Protein AF-A0A842HDC7-F1 (afdb_monomer_lite)

InterPro domains:
  IPR010985 Ribbon-helix-helix [SSF47598] (13-51)

Sequence (64 aa):
MKVKTISTVNVSVSLPPHLREIARQAAFDDNRSVSSLVACALKKHLRSEGYLDAETDCVPVPRH

Structure (mmCIF, N/CA/C/O backbone):
data_AF-A0A842HDC7-F1
#
_entry.id   AF-A0A842HDC7-F1
#
loop_
_atom_site.group_PDB
_atom_site.id
_atom_site.type_symbol
_atom_site.label_atom_id
_atom_site.label_alt_id
_atom_site.label_comp_id
_atom_site.label_asym_id
_atom_site.label_entity_id
_atom_site.label_seq_id
_atom_site.pdbx_PDB_ins_code
_atom_site.Cartn_x
_atom_site.Cartn_y
_atom_site.Cartn_z
_atom_site.occupancy
_atom_site.B_iso_or_equiv
_atom_site.auth_seq_id
_atom_site.auth_comp_id
_atom_site.auth_asym_id
_atom_site.auth_atom_id
_ato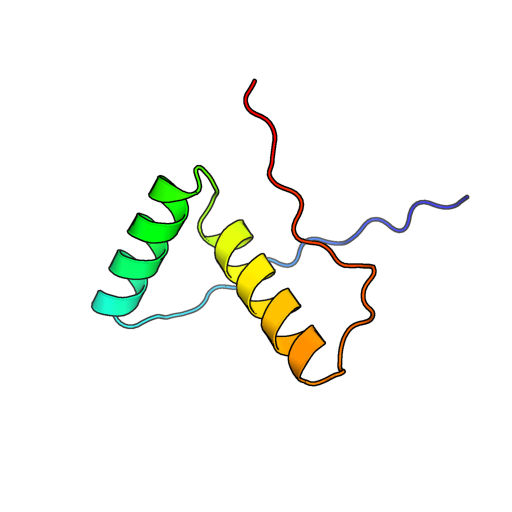m_site.pdbx_PDB_model_num
ATOM 1 N N . MET A 1 1 ? -8.366 30.235 11.298 1.00 43.66 1 MET A N 1
ATOM 2 C CA . MET A 1 1 ? -8.509 28.761 11.345 1.00 43.66 1 MET A CA 1
ATOM 3 C C . MET A 1 1 ? -7.117 28.182 11.566 1.00 43.66 1 MET A C 1
ATOM 5 O O . MET A 1 1 ? -6.217 28.523 10.812 1.00 43.66 1 MET A O 1
ATOM 9 N N . LYS A 1 2 ? -6.885 27.456 12.666 1.00 40.53 2 LYS A N 1
ATOM 10 C CA . LYS A 1 2 ? -5.541 27.010 13.079 1.00 40.53 2 LYS A CA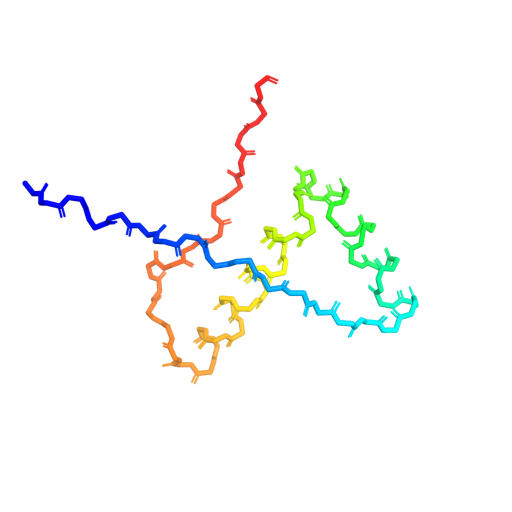 1
ATOM 11 C C . LYS A 1 2 ? -5.199 25.743 12.288 1.00 40.53 2 LYS A C 1
ATOM 13 O O . LYS A 1 2 ? -5.799 24.701 12.533 1.00 40.53 2 LYS A O 1
ATOM 18 N N . VAL A 1 3 ? -4.313 25.855 11.301 1.00 52.38 3 VAL A N 1
ATOM 19 C CA . VAL A 1 3 ? -3.868 24.723 10.476 1.00 52.38 3 VAL A CA 1
ATOM 20 C C . VAL A 1 3 ? -3.172 23.728 11.408 1.00 52.38 3 VAL A C 1
ATOM 22 O O . VAL A 1 3 ? -2.125 24.040 11.972 1.00 52.38 3 VAL A O 1
ATOM 25 N N . LYS A 1 4 ? -3.787 22.566 11.658 1.00 53.25 4 LYS A N 1
ATOM 26 C CA . LYS A 1 4 ? -3.130 21.478 12.392 1.00 53.25 4 LYS A CA 1
ATOM 27 C C . LYS A 1 4 ? -2.013 20.954 11.496 1.00 53.25 4 LYS A C 1
ATOM 29 O O . LYS A 1 4 ? -2.290 20.342 10.470 1.00 53.25 4 LYS A O 1
ATOM 34 N N . THR A 1 5 ? -0.766 21.222 11.863 1.00 53.22 5 THR A N 1
ATOM 35 C CA . THR A 1 5 ? 0.401 20.649 11.192 1.00 53.22 5 THR A CA 1
ATOM 36 C C . THR A 1 5 ? 0.313 19.131 11.309 1.00 53.22 5 THR A C 1
ATOM 38 O O . THR A 1 5 ? 0.382 18.585 12.409 1.00 53.22 5 THR A O 1
ATOM 41 N N . ILE A 1 6 ? 0.088 18.446 10.189 1.00 63.38 6 ILE A N 1
ATOM 42 C CA . ILE A 1 6 ? 0.053 16.986 10.153 1.00 63.38 6 ILE A CA 1
ATOM 43 C C . ILE A 1 6 ? 1.505 16.524 10.266 1.00 63.38 6 ILE A C 1
ATOM 45 O O . ILE A 1 6 ? 2.261 16.584 9.297 1.00 63.38 6 ILE A O 1
ATOM 49 N N . SER A 1 7 ? 1.920 16.124 11.467 1.00 61.62 7 SER A N 1
ATOM 50 C CA . SER A 1 7 ? 3.243 15.539 11.681 1.00 61.62 7 SER A CA 1
ATOM 51 C C . SER A 1 7 ? 3.373 14.291 10.814 1.00 61.62 7 SER A C 1
ATOM 53 O O . SER A 1 7 ? 2.682 13.296 11.025 1.00 61.62 7 SER A O 1
ATOM 55 N N . THR A 1 8 ? 4.237 14.359 9.803 1.00 68.56 8 THR A N 1
ATOM 56 C CA . THR A 1 8 ? 4.521 13.219 8.932 1.00 68.56 8 THR A CA 1
ATOM 57 C C . THR A 1 8 ? 5.381 12.233 9.714 1.00 68.56 8 THR A C 1
ATOM 59 O O . THR A 1 8 ? 6.518 12.540 10.064 1.00 68.56 8 THR A O 1
ATOM 62 N N . VAL A 1 9 ? 4.826 11.062 10.026 1.00 79.38 9 VAL A N 1
ATOM 63 C CA . VAL A 1 9 ? 5.551 9.979 10.700 1.00 79.38 9 VAL A CA 1
ATOM 64 C C . VAL A 1 9 ? 6.215 9.113 9.636 1.00 79.38 9 VAL A C 1
ATOM 66 O O . VAL A 1 9 ? 5.550 8.657 8.707 1.00 79.38 9 VAL A O 1
ATOM 69 N N . ASN A 1 10 ? 7.524 8.887 9.757 1.00 80.44 10 ASN A N 1
ATOM 70 C CA . ASN A 1 10 ? 8.243 7.990 8.859 1.00 80.44 10 ASN A CA 1
ATOM 71 C C . ASN A 1 10 ? 8.216 6.565 9.426 1.00 80.44 10 ASN A C 1
ATOM 73 O O . ASN A 1 10 ? 8.645 6.342 10.557 1.00 80.44 10 ASN A O 1
ATOM 77 N N . VAL A 1 11 ? 7.711 5.607 8.649 1.00 81.88 11 VAL A N 1
ATOM 78 C CA . VAL A 1 11 ? 7.566 4.204 9.062 1.00 81.88 11 VAL A CA 1
ATOM 79 C C . VAL A 1 11 ? 8.357 3.330 8.100 1.00 81.88 11 VAL A C 1
ATOM 81 O O . VAL A 1 11 ? 8.157 3.388 6.889 1.00 81.88 11 VAL A O 1
ATOM 84 N N . SER A 1 12 ? 9.255 2.506 8.640 1.00 85.56 12 SER A N 1
ATOM 85 C CA . SER A 1 12 ? 9.986 1.508 7.855 1.00 85.56 12 SER A CA 1
ATOM 86 C C . SER A 1 12 ? 9.229 0.186 7.877 1.00 85.56 12 SER A C 1
ATOM 88 O O . SER A 1 12 ? 8.964 -0.356 8.946 1.00 85.56 12 SER A O 1
ATOM 90 N N . VAL A 1 13 ? 8.891 -0.339 6.701 1.00 83.19 13 VAL A N 1
ATOM 91 C CA . VAL A 1 13 ? 8.166 -1.607 6.551 1.00 83.19 13 VAL A CA 1
ATOM 92 C C . VAL A 1 13 ? 9.031 -2.576 5.757 1.00 83.19 13 VAL A C 1
ATOM 94 O O . VAL A 1 13 ? 9.564 -2.225 4.704 1.00 83.19 13 VAL A O 1
ATOM 97 N N . SER A 1 14 ? 9.163 -3.801 6.258 1.00 87.44 14 SER A N 1
ATOM 98 C CA . SER A 1 14 ? 9.838 -4.878 5.535 1.00 87.44 14 SER A CA 1
ATOM 99 C C . SER A 1 14 ? 8.824 -5.633 4.686 1.00 87.44 14 SER A C 1
ATOM 101 O O . SER A 1 14 ?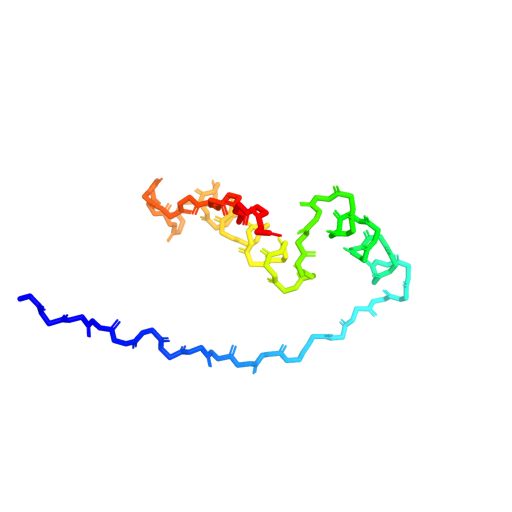 7.825 -6.126 5.202 1.00 87.44 14 SER A O 1
ATOM 103 N N . LEU A 1 15 ? 9.083 -5.715 3.381 1.00 84.50 15 LEU A N 1
ATOM 104 C CA . LEU A 1 15 ? 8.245 -6.425 2.418 1.00 84.50 15 LEU A CA 1
ATOM 105 C C . LEU A 1 15 ? 9.049 -7.549 1.751 1.00 84.50 15 LEU A C 1
ATOM 107 O O . LEU A 1 15 ? 10.247 -7.372 1.507 1.00 84.50 15 LEU A O 1
ATOM 111 N N . PRO A 1 16 ? 8.400 -8.666 1.383 1.00 92.12 16 PRO A N 1
ATOM 112 C CA . PRO A 1 16 ? 8.988 -9.658 0.493 1.00 92.12 16 PRO A CA 1
ATOM 113 C C . PRO A 1 16 ? 9.490 -9.010 -0.810 1.00 92.12 16 PRO A C 1
ATOM 115 O O . PRO A 1 16 ? 8.847 -8.084 -1.320 1.00 92.12 16 PRO A O 1
ATOM 118 N N . PRO A 1 17 ? 10.598 -9.501 -1.398 1.00 88.69 17 PRO A N 1
ATOM 119 C CA . PRO A 1 17 ? 11.237 -8.867 -2.554 1.00 88.69 17 PRO A CA 1
ATOM 120 C C . PRO A 1 17 ? 10.298 -8.731 -3.761 1.00 88.69 17 PRO A C 1
ATOM 122 O O . PRO A 1 17 ? 10.274 -7.675 -4.389 1.00 88.69 17 PRO A O 1
ATOM 125 N N . HIS A 1 18 ? 9.464 -9.742 -4.017 1.00 89.62 18 HIS A N 1
ATOM 126 C CA . HIS A 1 18 ? 8.476 -9.733 -5.099 1.00 89.62 18 HIS A CA 1
ATOM 127 C C . HIS A 1 18 ? 7.422 -8.622 -4.933 1.00 89.62 18 HIS A C 1
ATOM 129 O O . HIS A 1 18 ? 7.118 -7.893 -5.873 1.00 89.62 18 HIS A O 1
ATOM 135 N N . LEU A 1 19 ? 6.906 -8.419 -3.715 1.00 87.88 19 LEU A N 1
ATOM 136 C CA . LEU A 1 19 ? 5.919 -7.364 -3.450 1.00 87.88 19 LEU A CA 1
ATOM 137 C C . LEU A 1 19 ? 6.536 -5.965 -3.528 1.00 87.88 19 LEU A C 1
ATOM 139 O O . LEU A 1 19 ? 5.879 -5.022 -3.965 1.00 87.88 19 LEU A O 1
ATOM 143 N N . ARG A 1 20 ? 7.811 -5.826 -3.144 1.00 88.31 20 ARG A N 1
ATOM 144 C CA . ARG A 1 20 ? 8.547 -4.564 -3.275 1.00 88.31 20 ARG A CA 1
ATOM 145 C C . ARG A 1 20 ? 8.694 -4.149 -4.738 1.00 88.31 20 ARG A C 1
ATOM 147 O O . ARG A 1 20 ? 8.585 -2.963 -5.041 1.00 88.31 20 ARG A O 1
ATOM 154 N N . GLU A 1 21 ? 8.967 -5.102 -5.622 1.00 89.81 21 GLU A N 1
ATOM 155 C CA . GLU A 1 21 ? 9.092 -4.842 -7.056 1.00 89.81 21 GLU A CA 1
ATOM 156 C C . GLU A 1 21 ? 7.751 -4.433 -7.670 1.00 89.81 21 GLU A C 1
ATOM 158 O O . GLU A 1 21 ? 7.678 -3.387 -8.312 1.00 89.81 21 GLU A O 1
ATOM 163 N N . ILE A 1 22 ? 6.673 -5.158 -7.352 1.00 89.31 22 ILE A N 1
ATOM 164 C CA . ILE A 1 22 ? 5.312 -4.803 -7.782 1.00 89.31 22 ILE A CA 1
ATOM 165 C C . ILE A 1 22 ? 4.935 -3.393 -7.315 1.00 89.31 22 ILE A C 1
ATOM 167 O O . ILE A 1 22 ? 4.455 -2.586 -8.108 1.00 89.31 22 ILE A O 1
ATOM 171 N N . ALA A 1 23 ? 5.185 -3.061 -6.044 1.00 86.31 23 ALA A N 1
ATOM 172 C CA . ALA A 1 23 ? 4.870 -1.741 -5.506 1.00 86.31 23 ALA A CA 1
ATOM 173 C C . ALA A 1 23 ? 5.669 -0.623 -6.195 1.00 86.31 23 ALA A C 1
ATOM 175 O O . ALA A 1 23 ? 5.131 0.456 -6.435 1.00 86.31 23 ALA A O 1
ATOM 176 N N . ARG A 1 24 ? 6.941 -0.872 -6.538 1.00 87.69 24 ARG A N 1
ATOM 177 C CA . ARG A 1 24 ? 7.757 0.076 -7.312 1.00 87.69 24 ARG A CA 1
ATOM 178 C C . ARG A 1 24 ? 7.228 0.256 -8.726 1.00 87.69 24 ARG A C 1
ATOM 180 O O . ARG A 1 24 ? 7.132 1.394 -9.172 1.00 87.69 24 ARG A O 1
ATOM 187 N N . GLN A 1 25 ? 6.875 -0.833 -9.402 1.00 88.94 25 GLN A N 1
ATOM 188 C CA . GLN A 1 25 ? 6.357 -0.777 -10.763 1.00 88.94 25 GLN A CA 1
ATOM 189 C C . GLN A 1 25 ? 5.020 -0.032 -10.821 1.00 88.94 25 GLN A C 1
ATOM 191 O O . GLN A 1 25 ? 4.851 0.845 -11.661 1.00 88.94 25 GLN A O 1
ATOM 196 N N . ALA A 1 26 ? 4.108 -0.316 -9.888 1.00 85.44 26 ALA A N 1
ATOM 197 C CA . ALA A 1 26 ? 2.827 0.379 -9.786 1.00 85.44 26 ALA A CA 1
ATOM 198 C C . ALA A 1 26 ? 3.001 1.871 -9.457 1.00 85.44 26 ALA A C 1
ATOM 200 O O . ALA A 1 26 ? 2.310 2.717 -10.010 1.00 85.44 26 ALA A O 1
ATOM 201 N N . ALA A 1 27 ? 3.951 2.211 -8.581 1.00 86.12 27 ALA A N 1
ATOM 202 C CA . ALA A 1 27 ? 4.242 3.603 -8.247 1.00 86.12 27 ALA A CA 1
ATOM 203 C C . ALA A 1 27 ? 4.831 4.364 -9.447 1.00 86.12 27 ALA A C 1
ATOM 205 O O . ALA A 1 27 ? 4.483 5.519 -9.681 1.00 86.12 27 ALA A O 1
ATOM 206 N N . PHE A 1 28 ? 5.686 3.701 -10.230 1.00 86.50 28 PHE A N 1
ATOM 207 C CA . PHE A 1 28 ? 6.238 4.252 -11.463 1.00 86.50 28 PHE A CA 1
ATOM 208 C C . PHE A 1 28 ? 5.154 4.507 -12.520 1.00 86.50 28 PHE A C 1
ATOM 210 O O . PHE A 1 28 ? 5.117 5.599 -13.088 1.00 86.50 28 PHE A O 1
ATOM 217 N N . ASP A 1 29 ? 4.264 3.534 -12.735 1.00 84.88 29 ASP A N 1
ATOM 218 C CA . ASP A 1 29 ? 3.134 3.629 -13.669 1.00 84.88 29 ASP A CA 1
ATOM 219 C C . ASP A 1 29 ? 2.191 4.790 -13.309 1.00 84.88 29 ASP A C 1
ATOM 221 O O . ASP A 1 29 ? 1.868 5.623 -14.154 1.00 84.88 29 ASP A O 1
ATOM 225 N N . ASP A 1 30 ? 1.873 4.938 -12.017 1.00 77.88 30 ASP A N 1
ATOM 226 C CA . ASP A 1 30 ? 1.013 6.014 -11.505 1.00 77.88 30 ASP A CA 1
ATOM 227 C C . ASP A 1 30 ? 1.741 7.372 -11.372 1.00 77.88 30 ASP A C 1
ATOM 229 O O . ASP A 1 30 ? 1.145 8.380 -10.996 1.00 77.88 30 ASP A O 1
ATOM 233 N N . ASN A 1 31 ? 3.043 7.426 -11.684 1.00 81.00 31 ASN A N 1
ATOM 234 C CA . ASN A 1 31 ? 3.900 8.608 -11.540 1.00 81.00 31 ASN A CA 1
ATOM 235 C C . ASN A 1 31 ? 3.941 9.166 -10.098 1.00 81.00 31 ASN A C 1
ATOM 237 O O . ASN A 1 31 ? 4.044 10.374 -9.883 1.00 81.00 31 ASN A O 1
ATOM 241 N N . ARG A 1 32 ? 3.873 8.285 -9.089 1.00 79.12 32 ARG A N 1
ATOM 242 C CA . ARG A 1 32 ? 3.896 8.647 -7.661 1.00 79.12 32 ARG A CA 1
ATOM 243 C C . ARG A 1 32 ? 5.031 7.962 -6.909 1.00 79.12 32 ARG A C 1
ATOM 245 O O . ARG A 1 32 ? 5.569 6.939 -7.313 1.00 79.12 32 ARG A O 1
ATOM 252 N N . SER A 1 33 ? 5.369 8.499 -5.739 1.00 84.69 33 SER A N 1
ATOM 253 C CA . SER A 1 33 ? 6.254 7.813 -4.792 1.00 84.69 33 SER A CA 1
ATOM 254 C C . SER A 1 33 ? 5.575 6.569 -4.219 1.00 84.69 33 SER A C 1
ATOM 256 O O . SER A 1 33 ? 4.389 6.612 -3.886 1.00 84.69 33 SER A O 1
ATOM 258 N N . VAL A 1 34 ? 6.346 5.501 -3.983 1.00 83.94 34 VAL A N 1
ATOM 259 C CA . VAL A 1 34 ? 5.856 4.259 -3.348 1.00 83.94 34 VAL A CA 1
ATOM 260 C C . VAL A 1 34 ? 5.119 4.553 -2.038 1.00 83.94 34 VAL A C 1
ATOM 262 O O . VAL A 1 34 ? 4.046 4.010 -1.803 1.00 83.94 34 VAL A O 1
ATOM 265 N N . SER A 1 35 ? 5.628 5.475 -1.217 1.00 84.50 35 SER A N 1
ATOM 266 C CA . SER A 1 35 ? 4.980 5.881 0.037 1.00 84.50 35 SER A CA 1
ATOM 267 C C . SER A 1 35 ? 3.596 6.505 -0.175 1.00 84.50 35 SER A C 1
ATOM 269 O O . SER A 1 35 ? 2.699 6.276 0.629 1.00 84.50 35 SER A O 1
ATOM 271 N N . SER A 1 36 ? 3.404 7.266 -1.258 1.00 82.56 36 SER A N 1
ATOM 272 C CA . SER A 1 36 ? 2.116 7.889 -1.593 1.00 82.56 36 SER A CA 1
ATOM 273 C C . SER A 1 36 ? 1.117 6.849 -2.104 1.00 82.56 36 SER A C 1
ATOM 275 O O . SER A 1 36 ? -0.038 6.839 -1.681 1.00 82.56 36 SER A O 1
ATOM 277 N N . LEU A 1 37 ? 1.583 5.903 -2.928 1.00 85.06 37 LEU A N 1
ATOM 278 C CA . LEU A 1 37 ? 0.777 4.770 -3.385 1.00 85.06 37 LEU A CA 1
ATOM 279 C C . LEU A 1 37 ? 0.327 3.888 -2.212 1.00 85.06 37 LEU A C 1
ATOM 281 O O . LEU A 1 37 ? -0.856 3.580 -2.092 1.00 85.06 37 LEU A O 1
ATOM 285 N N . VAL A 1 38 ? 1.247 3.535 -1.310 1.00 85.56 38 VAL A N 1
ATOM 286 C CA . VAL A 1 38 ? 0.939 2.739 -0.112 1.00 85.56 38 VAL A CA 1
ATOM 287 C C . VAL A 1 38 ? -0.014 3.492 0.814 1.00 85.56 38 VAL A C 1
ATOM 289 O O . VAL A 1 38 ? -0.998 2.915 1.272 1.00 85.56 38 VAL A O 1
ATOM 292 N N . ALA A 1 39 ? 0.217 4.786 1.050 1.00 84.00 39 ALA A N 1
ATOM 293 C CA . ALA A 1 39 ? -0.693 5.608 1.842 1.00 84.00 39 ALA A CA 1
ATOM 294 C C . ALA A 1 39 ? -2.098 5.650 1.227 1.00 84.00 39 ALA A C 1
ATOM 296 O O . ALA A 1 39 ? -3.086 5.584 1.956 1.00 84.00 39 ALA A O 1
ATOM 297 N N . CYS A 1 40 ? -2.202 5.715 -0.103 1.00 84.19 40 CYS A N 1
ATOM 298 C CA . CYS A 1 40 ? -3.493 5.672 -0.767 1.00 84.19 40 CYS A CA 1
ATOM 299 C C . CYS A 1 40 ? -4.186 4.313 -0.631 1.00 84.19 40 CYS A C 1
ATOM 301 O O . CYS A 1 40 ? -5.364 4.253 -0.277 1.00 84.19 40 CYS A O 1
ATOM 303 N N . ALA A 1 41 ? -3.455 3.222 -0.866 1.00 85.00 41 ALA A N 1
ATOM 304 C CA . ALA A 1 41 ? -3.982 1.871 -0.714 1.00 85.00 41 ALA A CA 1
ATOM 305 C C . ALA A 1 41 ? -4.507 1.636 0.712 1.00 85.00 41 ALA A C 1
ATOM 307 O O . ALA A 1 41 ? -5.612 1.121 0.884 1.00 85.00 41 ALA A O 1
ATOM 308 N N . LEU A 1 42 ? -3.765 2.097 1.724 1.00 85.69 42 LEU A N 1
ATOM 309 C CA . LEU A 1 42 ? -4.177 2.039 3.126 1.00 85.69 42 LEU A CA 1
ATOM 310 C C . LEU A 1 42 ? -5.430 2.872 3.395 1.00 85.69 42 LEU A C 1
ATOM 312 O O . LEU A 1 42 ? -6.370 2.361 3.994 1.00 85.69 42 LEU A O 1
ATOM 316 N N . LYS A 1 43 ? -5.488 4.124 2.925 1.00 85.69 43 LYS A N 1
ATOM 317 C CA . LYS A 1 43 ? -6.686 4.967 3.080 1.00 85.69 43 LYS A CA 1
ATOM 318 C C . LYS A 1 43 ? -7.917 4.324 2.448 1.00 85.69 43 LYS A C 1
ATOM 320 O O . LYS A 1 43 ? -8.971 4.279 3.073 1.00 85.69 43 LYS A O 1
ATOM 325 N N . LYS A 1 44 ? -7.779 3.783 1.235 1.00 85.38 44 LYS A N 1
ATOM 326 C CA . LYS A 1 44 ? -8.867 3.099 0.529 1.00 85.38 44 LYS A CA 1
ATOM 327 C C . LYS A 1 44 ? -9.343 1.862 1.291 1.00 85.38 44 LYS A C 1
ATOM 329 O O . LYS A 1 44 ? -10.548 1.658 1.406 1.00 85.38 44 LYS A O 1
ATOM 334 N N . HIS A 1 45 ? -8.416 1.068 1.824 1.00 86.56 45 HIS A N 1
ATOM 335 C CA . HIS A 1 45 ? -8.748 -0.106 2.626 1.00 86.56 45 HIS A CA 1
ATOM 336 C C . HIS A 1 45 ? -9.460 0.284 3.926 1.00 86.56 45 HIS A C 1
ATOM 338 O O . HIS A 1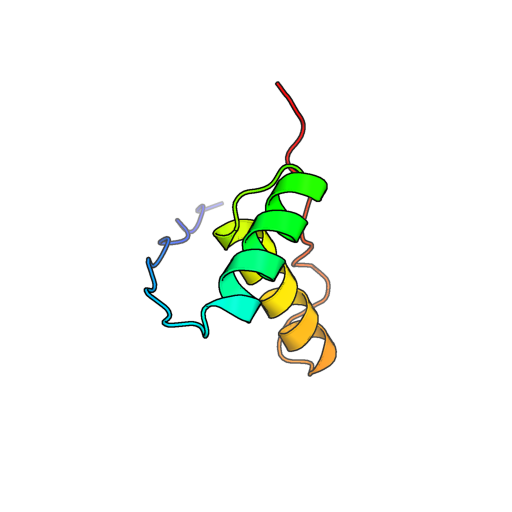 45 ? -10.565 -0.180 4.172 1.00 86.56 45 HIS A O 1
ATOM 344 N N . LEU A 1 46 ? -8.898 1.218 4.696 1.00 85.00 46 LEU A N 1
ATOM 345 C CA . LEU A 1 46 ? -9.499 1.701 5.941 1.00 85.00 46 LEU A CA 1
ATOM 346 C C . LEU A 1 46 ? -10.884 2.322 5.721 1.00 85.00 46 LEU A C 1
ATOM 348 O O . LEU A 1 46 ? -11.774 2.130 6.540 1.00 85.00 46 LEU A O 1
ATOM 352 N N . ARG A 1 47 ? -11.097 3.019 4.600 1.00 83.81 47 ARG A N 1
ATOM 353 C CA . ARG A 1 47 ? -12.423 3.507 4.203 1.00 83.81 47 ARG A CA 1
ATOM 354 C C . ARG A 1 47 ? -13.393 2.363 3.910 1.00 83.81 47 ARG A C 1
ATOM 356 O O . ARG A 1 47 ? -14.535 2.425 4.347 1.00 83.81 47 ARG A O 1
ATOM 363 N N . SER A 1 48 ? -12.960 1.342 3.167 1.00 84.00 48 SER A N 1
ATOM 364 C CA . SER A 1 48 ? -13.792 0.168 2.860 1.00 84.00 48 SER A CA 1
ATOM 365 C C . SER A 1 48 ? -14.238 -0.562 4.125 1.00 84.00 48 SER A C 1
ATOM 367 O O . SER A 1 48 ? -15.363 -1.043 4.187 1.00 84.00 48 SER A O 1
ATOM 369 N N . GLU A 1 49 ? -13.371 -0.596 5.133 1.00 88.69 49 GLU A N 1
ATOM 370 C CA . GLU A 1 49 ? -13.647 -1.186 6.444 1.00 88.69 49 GLU A CA 1
ATOM 371 C C . GLU A 1 49 ? -14.453 -0.251 7.373 1.00 88.69 49 GLU A C 1
ATOM 373 O O . GLU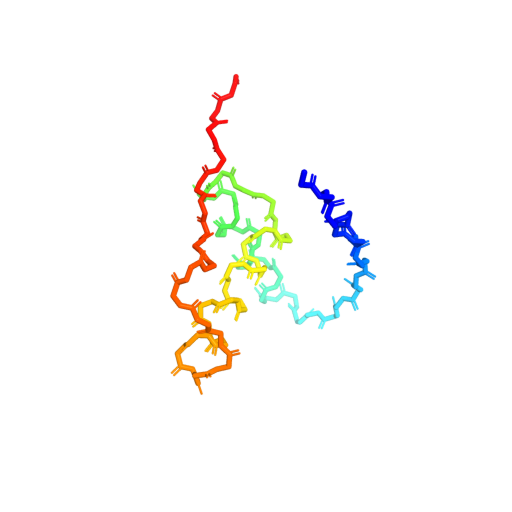 A 1 49 ? -14.824 -0.640 8.476 1.00 88.69 49 GLU A O 1
ATOM 378 N N . GLY A 1 50 ? -14.734 0.989 6.954 1.00 86.56 50 GLY A N 1
ATOM 379 C CA . GLY A 1 50 ? -15.509 1.962 7.732 1.00 86.56 50 GLY A CA 1
ATOM 380 C C . GLY A 1 50 ? -14.719 2.723 8.804 1.00 86.56 50 GLY A C 1
ATOM 381 O O . GLY A 1 50 ? -15.321 3.401 9.631 1.00 86.56 50 GLY A O 1
ATOM 382 N N . TYR A 1 51 ? -13.384 2.652 8.795 1.00 85.38 51 TYR A N 1
ATOM 383 C CA . TYR A 1 51 ? -12.519 3.400 9.719 1.00 85.38 51 TYR A CA 1
ATOM 384 C C . TYR A 1 51 ? -12.262 4.855 9.298 1.00 85.38 51 TYR A C 1
ATOM 386 O O . TYR A 1 51 ? -11.775 5.637 10.113 1.00 85.38 51 TYR A O 1
ATOM 394 N N . LEU A 1 52 ? -12.521 5.219 8.036 1.00 80.19 52 LEU A N 1
ATOM 395 C CA . LEU A 1 52 ? -12.301 6.571 7.506 1.00 80.19 52 LEU A CA 1
ATOM 396 C C . LEU A 1 52 ? -13.524 7.087 6.743 1.00 80.19 52 LEU A C 1
ATOM 398 O O . LEU A 1 52 ? -14.075 6.383 5.895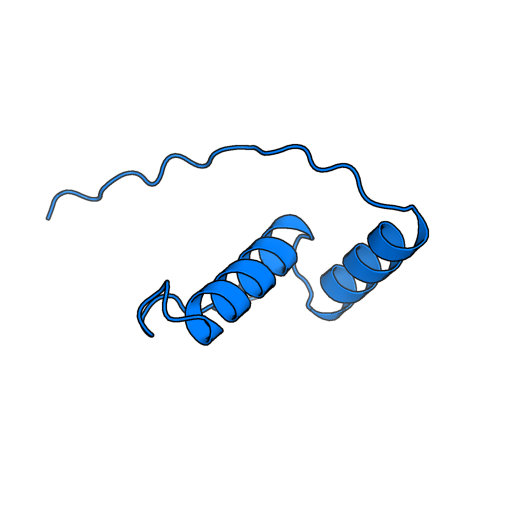 1.00 80.19 52 LEU A O 1
ATOM 402 N N . ASP A 1 53 ? -13.877 8.350 6.984 1.00 73.94 53 ASP A N 1
ATOM 403 C CA . ASP A 1 53 ? -14.897 9.083 6.235 1.00 73.94 53 ASP A CA 1
ATOM 404 C C . ASP A 1 53 ? -14.452 9.419 4.798 1.00 73.94 53 ASP A C 1
ATOM 406 O O . ASP A 1 53 ? -13.262 9.521 4.476 1.00 73.94 53 ASP A O 1
ATOM 410 N N . ALA A 1 54 ? -15.434 9.619 3.912 1.00 63.44 54 ALA A N 1
ATOM 411 C CA . ALA A 1 54 ? -15.261 9.752 2.459 1.00 63.44 54 ALA A CA 1
ATOM 412 C C . ALA A 1 54 ? -14.403 10.949 1.990 1.00 63.44 54 ALA A C 1
ATOM 414 O O . ALA A 1 54 ? -14.071 11.029 0.809 1.00 63.44 54 ALA A O 1
ATOM 415 N N . GLU A 1 55 ? -14.028 11.854 2.892 1.00 60.25 55 GLU A N 1
ATOM 416 C CA . GLU A 1 55 ? -13.338 13.122 2.613 1.00 60.25 55 GLU A CA 1
ATOM 417 C C . GLU A 1 55 ? -11.820 12.964 2.399 1.00 60.25 55 GLU A C 1
ATOM 419 O O . GLU A 1 55 ? -11.137 13.896 1.977 1.00 60.25 55 GLU A O 1
ATOM 424 N N . THR A 1 56 ? -11.262 11.783 2.685 1.00 61.91 56 THR A N 1
ATOM 425 C CA . THR A 1 56 ? -9.820 11.504 2.569 1.00 61.91 56 THR A CA 1
ATOM 426 C C . THR A 1 56 ? -9.448 10.920 1.204 1.00 61.91 56 THR A C 1
ATOM 428 O O . THR A 1 56 ? -8.939 9.803 1.102 1.00 61.91 56 THR A O 1
ATOM 431 N N . ASP A 1 57 ? -9.684 11.682 0.136 1.00 59.19 57 ASP A N 1
ATOM 432 C CA . ASP A 1 57 ? -9.360 11.238 -1.224 1.00 59.19 57 ASP A CA 1
ATOM 433 C C . ASP A 1 57 ? -7.849 11.279 -1.535 1.00 59.19 57 ASP A C 1
ATOM 435 O O . ASP A 1 57 ? -7.088 12.122 -1.042 1.00 59.19 57 ASP A O 1
ATOM 439 N N . CYS A 1 58 ? -7.397 10.330 -2.356 1.00 61.84 58 CYS A N 1
ATOM 440 C CA . CYS A 1 58 ? -6.019 10.222 -2.820 1.00 61.84 58 CYS A CA 1
ATOM 441 C C . CYS A 1 58 ? -5.781 11.063 -4.078 1.00 61.84 58 CYS A C 1
ATOM 443 O O . CYS A 1 58 ? -5.557 10.518 -5.165 1.00 61.84 58 CYS A O 1
ATOM 445 N N . VAL A 1 59 ? -5.780 12.383 -3.933 1.00 58.41 59 VAL A N 1
ATOM 446 C CA . VAL A 1 59 ? -5.631 13.283 -5.082 1.00 58.41 59 VAL A CA 1
ATOM 447 C C . VAL A 1 59 ? -4.332 12.974 -5.855 1.00 58.41 59 VAL A C 1
ATOM 449 O O . VAL A 1 59 ? -3.263 12.876 -5.238 1.00 58.41 59 VAL A O 1
ATOM 452 N N . PRO A 1 60 ? -4.386 12.784 -7.186 1.00 50.34 60 PRO A N 1
ATOM 453 C CA . PRO A 1 60 ? -3.196 12.720 -8.027 1.00 50.34 60 PRO A CA 1
ATOM 454 C C . PRO A 1 60 ? -2.384 14.008 -7.902 1.00 50.34 60 PRO A C 1
ATOM 456 O O . PRO A 1 60 ? -2.940 15.102 -7.960 1.00 50.34 60 PRO A O 1
ATOM 459 N N . VAL A 1 61 ? -1.067 13.887 -7.726 1.00 53.25 61 VAL A N 1
ATOM 460 C CA . VAL A 1 61 ? -0.162 15.044 -7.764 1.00 53.25 61 VAL A CA 1
ATOM 461 C C . VAL A 1 61 ? -0.013 15.513 -9.220 1.00 53.25 61 VAL A C 1
ATOM 463 O O . VAL A 1 61 ? 0.377 14.705 -10.063 1.00 53.25 61 VAL A O 1
ATOM 466 N N . PRO A 1 62 ? -0.333 16.778 -9.557 1.00 39.09 62 PRO A N 1
ATOM 467 C CA . PRO A 1 62 ? -0.155 17.288 -10.912 1.00 39.09 62 PRO A CA 1
ATOM 468 C C . PRO A 1 62 ? 1.336 17.454 -11.246 1.00 39.09 62 PRO A C 1
ATOM 470 O O . PRO A 1 62 ? 2.130 17.877 -10.404 1.00 39.09 62 PRO A O 1
ATOM 473 N N . ARG A 1 63 ? 1.697 17.110 -12.490 1.00 51.59 63 ARG A N 1
ATOM 474 C CA . ARG A 1 63 ? 3.038 17.300 -13.068 1.00 51.59 63 ARG A CA 1
ATOM 475 C C . ARG A 1 63 ? 3.384 18.790 -13.138 1.00 51.59 63 ARG A C 1
ATOM 477 O O . ARG A 1 63 ? 2.536 19.582 -13.547 1.00 51.59 63 ARG A O 1
ATOM 484 N N . HIS A 1 64 ? 4.622 19.131 -12.789 1.00 37.75 64 HIS A N 1
ATOM 485 C CA . HIS A 1 64 ? 5.222 20.440 -13.037 1.00 37.75 64 HIS A CA 1
ATOM 486 C C . HIS A 1 64 ? 6.313 20.329 -14.102 1.00 37.75 64 HIS A C 1
ATOM 488 O O . HIS A 1 64 ? 6.929 19.240 -14.184 1.00 37.75 64 HIS A O 1
#

Secondary structure (DSSP, 8-state):
----------------HHHHHHHHHHHHHTTS-HHHHHHHHHHHHHHHTTSS-TT---PPPPP-

Radius of gyration: 13.89 Å; chains: 1; bounding box: 27×38×27 Å

pLDDT: mean 75.88, std 15.02, range [37.75, 92.12]

Organism: NCBI:txid1804625

Foldseek 3Di:
DDPDPPPDDDDDDDDDPVVVVVLVVVCVVLVHDSVLVVVQVVQVVCVVVVNDDPPPHSDRDDDD